Protein AF-A0A9D6QJJ2-F1 (afdb_monomer_lite)

Foldseek 3Di:
DPLVPPDLVVLVVVCVVPVCVVVPWDQDPRSAIPVNPDDDDDDDPDPPDDDDGPPDPDDDDPDDDD

Secondary structure (DSSP, 8-state):
--TT---TTHHHHHHHHH-GGGGT-EE-TTS-EESSS---------TT------------------

Structure (mmCIF, N/CA/C/O backbone):
data_AF-A0A9D6QJJ2-F1
#
_entry.id   AF-A0A9D6QJJ2-F1
#
loop_
_atom_site.group_PDB
_atom_site.id
_atom_site.type_symbol
_atom_site.label_atom_id
_atom_site.label_alt_id
_atom_site.label_comp_id
_atom_site.label_asym_id
_atom_site.label_entity_id
_atom_site.label_seq_id
_atom_site.pdbx_PDB_ins_code
_atom_site.Cartn_x
_atom_site.Cartn_y
_atom_site.Cartn_z
_atom_site.occupancy
_atom_site.B_iso_or_equiv
_atom_site.auth_seq_id
_atom_site.auth_comp_id
_atom_site.auth_asym_id
_atom_site.auth_atom_id
_atom_site.pdbx_PDB_model_num
ATOM 1 N N . GLY A 1 1 ? -4.079 4.294 -8.775 1.00 52.19 1 GLY A N 1
ATOM 2 C CA . GLY A 1 1 ? -3.006 3.297 -8.949 1.00 52.19 1 GLY A CA 1
ATOM 3 C C . GLY A 1 1 ? -1.813 3.962 -9.593 1.00 52.19 1 GLY A C 1
ATOM 4 O O . GLY A 1 1 ? -2.002 4.782 -10.485 1.00 52.19 1 GLY A O 1
ATOM 5 N N . TYR A 1 2 ? -0.603 3.672 -9.120 1.00 45.31 2 TYR A N 1
ATOM 6 C CA . TYR A 1 2 ? 0.624 4.092 -9.805 1.00 45.31 2 TYR A CA 1
ATOM 7 C C . TYR A 1 2 ? 0.675 3.408 -11.188 1.00 45.31 2 TYR A C 1
ATOM 9 O O . TYR A 1 2 ? 0.172 2.291 -11.300 1.00 45.31 2 TYR A O 1
ATOM 17 N N . PRO A 1 3 ? 1.290 3.981 -12.237 1.00 46.50 3 PRO A N 1
ATOM 18 C CA . PRO A 1 3 ? 1.411 3.332 -13.554 1.00 46.50 3 PRO A CA 1
ATOM 19 C C . PRO A 1 3 ? 2.093 1.943 -13.558 1.00 46.50 3 PRO A C 1
ATOM 21 O O . PRO A 1 3 ? 2.072 1.255 -14.576 1.00 46.50 3 PRO A O 1
ATOM 24 N N . ALA A 1 4 ? 2.679 1.518 -12.432 1.00 49.09 4 ALA A N 1
ATOM 25 C CA . ALA A 1 4 ? 3.225 0.177 -12.208 1.00 49.09 4 ALA A CA 1
ATOM 26 C C . ALA A 1 4 ? 2.216 -0.823 -11.588 1.00 49.09 4 ALA A C 1
ATOM 28 O O . ALA A 1 4 ? 2.429 -2.028 -11.660 1.00 49.09 4 ALA A O 1
ATOM 29 N N . CYS A 1 5 ? 1.115 -0.343 -11.003 1.00 49.47 5 CYS A N 1
ATOM 30 C CA . CYS A 1 5 ? -0.007 -1.131 -10.473 1.00 49.47 5 CYS A CA 1
ATOM 31 C C . CYS A 1 5 ? -1.323 -0.449 -10.891 1.00 49.47 5 CYS A C 1
ATOM 33 O O . CYS A 1 5 ? -1.908 0.328 -10.123 1.00 49.47 5 CYS A O 1
ATOM 35 N N . PRO A 1 6 ? -1.762 -0.664 -12.146 1.00 58.69 6 PRO A N 1
ATOM 36 C CA . PRO A 1 6 ? -2.946 -0.008 -12.694 1.00 58.69 6 PRO A CA 1
ATOM 37 C C . PRO A 1 6 ? -4.258 -0.577 -12.136 1.00 58.69 6 PRO A C 1
ATOM 39 O O . PRO A 1 6 ? -5.292 0.077 -12.256 1.00 58.69 6 PRO A O 1
ATOM 42 N N . ARG A 1 7 ? -4.236 -1.773 -11.532 1.00 63.97 7 ARG A N 1
ATOM 43 C CA . ARG A 1 7 ? -5.421 -2.443 -10.989 1.00 63.97 7 ARG A CA 1
ATOM 44 C C . ARG A 1 7 ? -5.537 -2.193 -9.489 1.00 63.97 7 ARG A C 1
ATOM 46 O O . ARG A 1 7 ? -4.575 -2.378 -8.752 1.00 63.97 7 ARG A O 1
ATOM 53 N N . LEU A 1 8 ? -6.719 -1.777 -9.042 1.00 69.31 8 LEU A N 1
ATOM 54 C CA . LEU A 1 8 ? -6.999 -1.583 -7.617 1.00 69.31 8 LEU A CA 1
ATOM 55 C C . LEU A 1 8 ? -7.129 -2.925 -6.876 1.00 69.31 8 LEU A C 1
ATOM 57 O O . LEU A 1 8 ? -6.706 -3.010 -5.731 1.00 69.31 8 LEU A O 1
ATOM 61 N N . ASP A 1 9 ? -7.581 -3.988 -7.549 1.00 71.62 9 ASP A N 1
ATOM 62 C CA . ASP A 1 9 ? -7.699 -5.340 -6.975 1.00 71.62 9 ASP A CA 1
ATOM 63 C C . ASP A 1 9 ? -6.366 -5.901 -6.439 1.00 71.62 9 ASP A C 1
ATOM 65 O O . ASP A 1 9 ? -6.360 -6.708 -5.511 1.00 71.62 9 ASP A O 1
ATOM 69 N N . ASP A 1 10 ? -5.224 -5.449 -6.973 1.00 74.50 10 ASP A N 1
ATOM 70 C CA . ASP A 1 10 ? -3.890 -5.881 -6.526 1.00 74.50 10 ASP A CA 1
ATOM 71 C C . ASP A 1 10 ? -3.610 -5.460 -5.066 1.00 74.50 10 ASP A C 1
ATOM 73 O O . ASP A 1 10 ? -2.770 -6.057 -4.387 1.00 74.50 10 ASP A O 1
ATOM 77 N N . GLN A 1 11 ? -4.364 -4.484 -4.540 1.00 76.19 11 GLN A N 1
ATOM 78 C CA . GLN A 1 11 ? -4.342 -4.113 -3.123 1.00 76.19 11 GLN A CA 1
ATOM 79 C C . GLN A 1 11 ? -4.759 -5.277 -2.218 1.00 76.19 11 GLN A C 1
ATOM 81 O O . GLN A 1 11 ? -4.240 -5.387 -1.111 1.00 76.19 11 GLN A O 1
ATOM 86 N N . ALA A 1 12 ? -5.626 -6.189 -2.672 1.00 79.50 12 ALA A N 1
ATOM 87 C CA . ALA A 1 12 ? -6.050 -7.336 -1.867 1.00 79.50 12 ALA A CA 1
ATOM 88 C C . ALA A 1 12 ? -4.883 -8.289 -1.553 1.00 79.50 12 ALA A C 1
ATOM 90 O O . ALA A 1 12 ? -4.793 -8.828 -0.449 1.00 79.50 12 ALA A O 1
ATOM 91 N N . LEU A 1 13 ? -3.948 -8.453 -2.498 1.00 82.75 13 LEU A N 1
ATOM 92 C CA . LEU A 1 13 ? -2.735 -9.244 -2.283 1.00 82.75 13 LEU A CA 1
ATOM 93 C C . LEU A 1 13 ? -1.836 -8.589 -1.227 1.00 82.75 13 LEU A C 1
ATOM 95 O O . LEU A 1 13 ? -1.332 -9.267 -0.333 1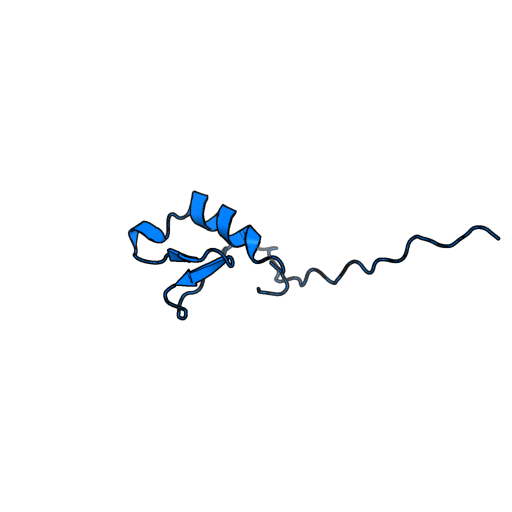.00 82.75 13 LEU A O 1
ATOM 99 N N . LEU A 1 14 ? -1.666 -7.266 -1.308 1.00 81.69 14 LEU A N 1
ATOM 100 C CA . LEU A 1 14 ? -0.918 -6.498 -0.312 1.00 81.69 14 LEU A CA 1
ATOM 101 C C . LEU A 1 14 ? -1.570 -6.580 1.069 1.00 81.69 14 LEU A C 1
ATOM 103 O O . LEU A 1 14 ? -0.859 -6.756 2.055 1.00 81.69 14 LEU A O 1
ATOM 107 N N . TRP A 1 15 ? -2.901 -6.533 1.141 1.00 83.88 15 TRP A N 1
ATOM 108 C CA . TRP A 1 15 ? -3.649 -6.685 2.389 1.00 83.88 15 TRP A CA 1
ATOM 109 C C . TRP A 1 15 ? -3.403 -8.040 3.051 1.00 83.88 15 TRP A C 1
ATOM 111 O O . TRP A 1 15 ? -3.106 -8.093 4.2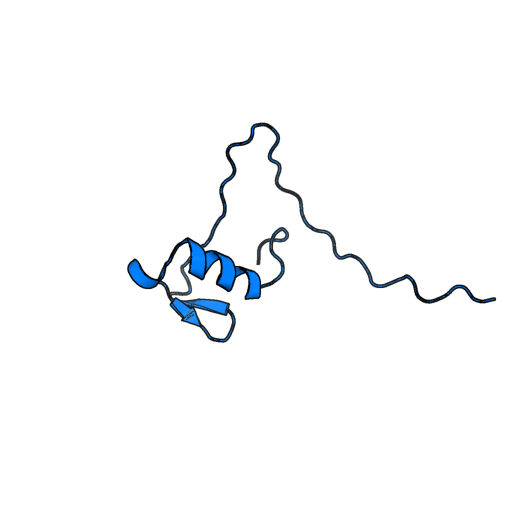42 1.00 83.88 15 TRP A O 1
ATOM 121 N N . GLY A 1 16 ? -3.443 -9.128 2.276 1.00 83.88 16 GLY A N 1
ATOM 122 C CA . GLY A 1 16 ? -3.165 -10.470 2.792 1.00 83.88 16 GLY A CA 1
ATOM 123 C C . GLY A 1 16 ? -1.738 -10.646 3.324 1.00 83.88 16 GLY A C 1
ATOM 124 O O . GLY A 1 16 ? -1.521 -11.426 4.250 1.00 83.88 16 GLY A O 1
ATOM 125 N N . LEU A 1 17 ? -0.768 -9.919 2.761 1.00 85.19 17 LEU A N 1
ATOM 126 C CA . LEU A 1 17 ? 0.638 -9.994 3.166 1.00 85.19 17 LEU A CA 1
ATOM 127 C C . LEU A 1 17 ? 0.978 -9.074 4.345 1.00 85.19 17 LEU A C 1
ATOM 129 O O . LEU A 1 17 ? 1.717 -9.483 5.237 1.00 85.19 17 LEU A O 1
ATOM 133 N N . LEU A 1 18 ? 0.482 -7.836 4.327 1.00 85.88 18 LEU A N 1
ATOM 134 C CA . LEU A 1 18 ? 0.890 -6.776 5.255 1.00 85.88 18 LEU A CA 1
ATOM 135 C C . LEU A 1 18 ? -0.033 -6.625 6.467 1.00 85.88 18 LEU A C 1
ATOM 137 O O . LEU A 1 18 ? 0.392 -6.026 7.448 1.00 85.88 18 LEU A O 1
ATOM 141 N N . LYS A 1 19 ? -1.270 -7.131 6.389 1.00 86.69 19 LYS A N 1
ATOM 142 C CA . LYS A 1 19 ? -2.324 -6.966 7.406 1.00 86.69 19 LYS A CA 1
ATOM 143 C C . LYS A 1 19 ? -2.473 -5.528 7.939 1.00 86.69 19 LYS A C 1
ATOM 145 O O . LYS A 1 19 ? -2.307 -5.278 9.134 1.00 86.69 19 LYS A O 1
ATOM 150 N N . PRO A 1 20 ? -2.776 -4.546 7.068 1.00 85.50 20 PRO A N 1
ATOM 151 C CA . PRO A 1 20 ? -2.905 -3.142 7.472 1.00 85.50 20 PRO A CA 1
ATOM 152 C C . PRO A 1 20 ? -4.049 -2.885 8.467 1.00 85.50 20 PRO A C 1
ATOM 154 O O . PRO A 1 20 ? -4.070 -1.852 9.136 1.00 85.50 20 PRO A O 1
ATOM 157 N N . ASP A 1 21 ? -4.986 -3.824 8.599 1.00 87.25 21 ASP A N 1
ATOM 158 C CA . ASP A 1 21 ? -6.069 -3.772 9.576 1.00 87.25 21 ASP A CA 1
ATOM 159 C C . ASP A 1 21 ? -5.550 -3.726 11.022 1.00 87.25 21 ASP A C 1
ATOM 161 O O . ASP A 1 21 ? -6.158 -3.060 11.861 1.00 87.25 21 ASP A O 1
ATOM 165 N N . GLU A 1 22 ? -4.382 -4.321 11.296 1.00 89.69 22 GLU A N 1
ATOM 166 C CA . GLU A 1 22 ? -3.730 -4.289 12.614 1.00 89.69 22 GLU A CA 1
ATOM 167 C C . GLU A 1 22 ? -3.314 -2.868 13.036 1.00 89.69 22 GLU A C 1
ATOM 169 O O . GLU A 1 22 ? -3.194 -2.580 14.228 1.00 89.69 22 GLU A O 1
ATOM 174 N N . ILE A 1 23 ? -3.133 -1.962 12.069 1.00 88.75 23 ILE A N 1
ATOM 175 C CA . ILE A 1 23 ? -2.819 -0.544 12.298 1.00 88.75 23 ILE A CA 1
ATOM 176 C C . ILE A 1 23 ? -4.013 0.381 12.009 1.00 88.75 23 ILE A C 1
ATOM 178 O O . ILE A 1 23 ? -3.854 1.601 11.977 1.00 88.75 23 ILE A O 1
ATOM 182 N N . GLY A 1 24 ? -5.210 -0.185 11.820 1.00 86.50 24 GLY A N 1
ATOM 183 C CA . GLY A 1 24 ? -6.454 0.561 11.627 1.00 86.50 24 GLY A CA 1
ATOM 184 C C . GLY A 1 24 ? -6.726 1.021 10.194 1.00 86.50 24 GLY A C 1
ATOM 185 O O . GLY A 1 24 ? -7.624 1.838 10.003 1.00 86.50 24 GLY A O 1
ATOM 186 N N . VAL A 1 25 ? -5.995 0.511 9.196 1.00 90.19 25 VAL A N 1
ATOM 187 C CA . VAL A 1 25 ? -6.244 0.814 7.778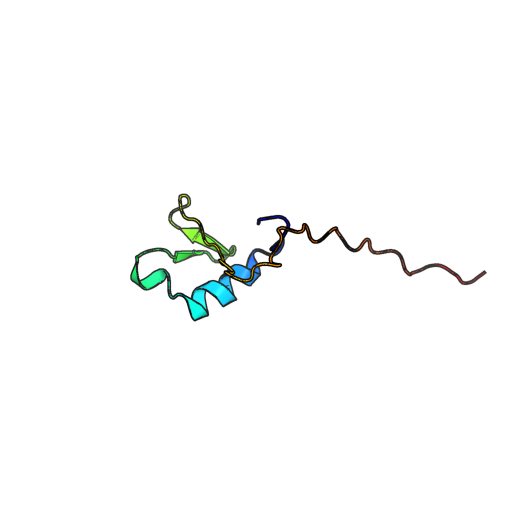 1.00 90.19 25 VAL A CA 1
ATOM 188 C C . VAL A 1 25 ? -7.075 -0.306 7.155 1.00 90.19 25 VAL A C 1
ATOM 190 O O . VAL A 1 25 ? -6.695 -1.475 7.184 1.00 90.19 25 VAL A O 1
ATOM 193 N N . GLN A 1 26 ? -8.213 0.051 6.572 1.00 87.88 26 GLN A N 1
ATOM 194 C CA . GLN A 1 26 ? -9.177 -0.882 5.994 1.00 87.88 26 GLN A CA 1
ATOM 195 C C . GLN A 1 26 ? -9.226 -0.763 4.471 1.00 87.88 26 GLN A C 1
ATOM 197 O O . GLN A 1 26 ? -8.901 0.279 3.901 1.00 87.88 26 GLN A O 1
ATOM 202 N N . LEU A 1 27 ? -9.642 -1.846 3.813 1.00 86.25 27 LEU A N 1
ATOM 203 C CA . LEU A 1 27 ? -9.906 -1.867 2.380 1.00 86.25 27 LEU A CA 1
ATOM 204 C C . LEU A 1 27 ? -11.418 -1.911 2.168 1.00 86.25 27 LEU A C 1
ATOM 206 O O . LEU A 1 27 ? -12.093 -2.818 2.649 1.00 86.25 27 LEU A O 1
ATOM 210 N N . THR A 1 28 ? -11.947 -0.916 1.469 1.00 85.38 28 THR A N 1
ATOM 211 C CA . THR A 1 28 ? -13.367 -0.863 1.097 1.00 85.38 28 THR A CA 1
ATOM 212 C C . THR A 1 28 ? -13.691 -1.876 -0.007 1.00 85.38 28 THR A C 1
ATOM 214 O O . THR A 1 28 ? -12.792 -2.351 -0.703 1.00 85.38 28 THR A O 1
ATOM 217 N N . ASP A 1 29 ? -14.980 -2.135 -0.252 1.00 82.00 29 ASP A N 1
ATOM 218 C CA . ASP A 1 29 ? -15.444 -3.014 -1.344 1.00 82.00 29 ASP A CA 1
ATOM 219 C C . ASP A 1 29 ? -14.972 -2.558 -2.740 1.00 82.00 29 ASP A C 1
ATOM 221 O O . ASP A 1 29 ? -14.906 -3.351 -3.676 1.00 82.00 29 ASP A O 1
ATOM 225 N N . GLY A 1 30 ? -14.625 -1.274 -2.888 1.00 81.56 30 GLY A N 1
ATOM 226 C CA . GLY A 1 30 ? -14.046 -0.697 -4.104 1.00 81.56 30 GLY A CA 1
ATOM 227 C C . GLY A 1 30 ? -12.517 -0.762 -4.177 1.00 81.56 30 GLY A C 1
ATOM 228 O O . GLY A 1 30 ? -11.931 -0.079 -5.016 1.00 81.56 30 GLY A O 1
ATOM 229 N N . PHE A 1 31 ? -11.860 -1.513 -3.285 1.00 79.62 31 PHE A N 1
ATOM 230 C CA . PHE A 1 31 ? -10.399 -1.603 -3.158 1.00 79.62 31 PHE A CA 1
ATOM 231 C C . PHE A 1 31 ? -9.700 -0.257 -2.880 1.00 79.62 31 PHE A C 1
ATOM 233 O O . PHE A 1 31 ? -8.524 -0.065 -3.200 1.00 79.62 31 PHE A O 1
ATOM 240 N N . MET A 1 32 ? -10.420 0.689 -2.270 1.00 82.75 32 MET A N 1
ATOM 241 C CA . MET A 1 32 ? -9.858 1.946 -1.767 1.00 82.75 32 MET A CA 1
ATOM 242 C C . MET A 1 32 ? -9.491 1.807 -0.293 1.00 82.75 32 MET A C 1
ATOM 244 O O . MET A 1 32 ? -10.188 1.106 0.443 1.00 82.75 32 MET A O 1
ATOM 248 N N . MET A 1 33 ? -8.425 2.487 0.125 1.00 86.31 33 MET A N 1
ATOM 249 C CA . MET A 1 33 ? -7.981 2.495 1.519 1.00 86.31 33 MET A CA 1
ATOM 250 C C . MET A 1 33 ? -8.801 3.493 2.339 1.00 86.31 33 MET A C 1
ATOM 252 O O . MET A 1 33 ? -9.046 4.608 1.880 1.00 86.31 33 MET A O 1
ATOM 256 N N . ASP A 1 34 ? -9.176 3.096 3.551 1.00 85.75 34 ASP A N 1
ATOM 257 C CA . ASP A 1 34 ? -9.792 3.946 4.567 1.00 85.75 34 ASP A CA 1
ATOM 258 C C . ASP A 1 34 ? -8.917 3.917 5.832 1.00 85.75 34 ASP A C 1
ATOM 260 O O . ASP A 1 34 ? -8.675 2.828 6.3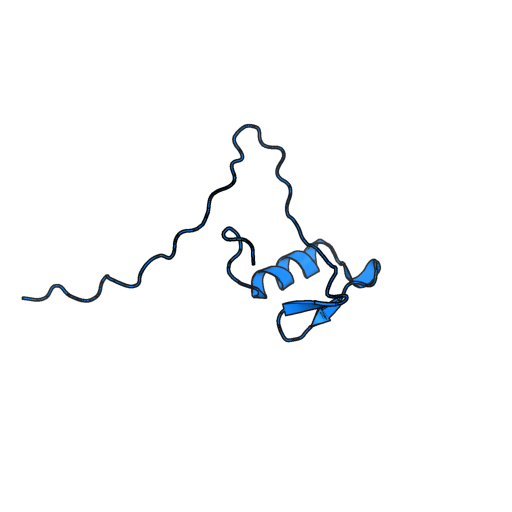62 1.00 85.75 34 ASP A O 1
ATOM 264 N N . PRO A 1 35 ? -8.386 5.058 6.309 1.00 85.69 35 PRO A N 1
ATOM 265 C CA . PRO A 1 35 ? -8.609 6.430 5.833 1.00 85.69 35 PRO A CA 1
ATOM 266 C C . PRO A 1 35 ? -8.066 6.709 4.425 1.00 85.69 35 PRO A C 1
ATOM 268 O O . PRO A 1 35 ? -7.034 6.162 4.039 1.00 85.69 35 PRO A O 1
ATOM 271 N N . GLU A 1 36 ? -8.695 7.637 3.695 1.00 82.44 36 GLU A N 1
ATOM 272 C CA . GLU A 1 36 ? -8.274 8.034 2.335 1.00 82.44 36 GLU A CA 1
ATOM 273 C C . GLU A 1 36 ? -6.826 8.561 2.287 1.00 82.44 36 GLU A C 1
ATOM 275 O O . GLU A 1 36 ? -6.116 8.392 1.298 1.00 82.44 36 GLU A O 1
ATOM 280 N N . ALA A 1 37 ? -6.343 9.135 3.393 1.00 83.94 37 ALA A N 1
ATOM 281 C CA . ALA A 1 37 ? -4.961 9.579 3.568 1.00 83.94 37 ALA A CA 1
ATOM 282 C C . ALA A 1 37 ? -3.977 8.418 3.851 1.00 83.94 37 ALA A C 1
ATOM 284 O O . ALA A 1 37 ? -3.072 8.558 4.674 1.00 83.94 37 ALA A O 1
ATOM 285 N N . SER A 1 38 ? -4.146 7.277 3.181 1.00 82.75 38 SER A N 1
ATOM 286 C CA . SER A 1 38 ? -3.294 6.089 3.318 1.00 82.75 38 SER A CA 1
ATOM 287 C C . SER A 1 38 ? -2.520 5.811 2.031 1.00 82.75 38 SER A C 1
ATOM 289 O O . SER A 1 38 ? -3.026 5.993 0.924 1.00 82.75 38 SER A O 1
ATOM 291 N N . VAL A 1 39 ? -1.276 5.345 2.168 1.00 82.38 39 VAL A N 1
ATOM 292 C CA . VAL A 1 39 ? -0.407 4.992 1.036 1.00 82.38 39 VAL A CA 1
ATOM 293 C C . VAL A 1 39 ? 0.163 3.593 1.251 1.00 82.38 39 VAL A C 1
ATOM 295 O O . VAL A 1 39 ? 0.805 3.335 2.266 1.00 82.38 39 VAL A O 1
ATOM 298 N N . SER A 1 40 ? -0.021 2.707 0.271 1.00 78.12 40 SER A N 1
ATOM 299 C CA . SER A 1 40 ? 0.644 1.404 0.194 1.00 78.12 40 SER A CA 1
ATOM 300 C C . SER A 1 40 ? 1.768 1.459 -0.845 1.00 78.12 40 SER A C 1
ATOM 302 O O . SER A 1 40 ? 1.626 2.074 -1.906 1.00 78.12 40 SER A O 1
ATOM 304 N N . ALA A 1 41 ? 2.914 0.851 -0.533 1.00 77.00 41 ALA A N 1
ATOM 305 C CA . ALA A 1 41 ? 4.072 0.821 -1.422 1.00 77.00 41 ALA A CA 1
ATOM 306 C C . ALA A 1 41 ? 4.863 -0.481 -1.256 1.00 77.00 41 ALA A C 1
ATOM 308 O O . ALA A 1 41 ? 4.979 -1.015 -0.154 1.00 77.00 41 ALA A O 1
ATOM 309 N N . ILE A 1 42 ? 5.448 -0.960 -2.354 1.00 73.31 42 ILE A N 1
ATOM 310 C CA . ILE A 1 42 ? 6.413 -2.063 -2.358 1.00 73.31 42 ILE A CA 1
ATOM 311 C C . ILE A 1 42 ? 7.797 -1.461 -2.597 1.00 73.31 42 ILE A C 1
ATOM 313 O O . ILE A 1 42 ? 7.993 -0.723 -3.564 1.00 73.31 42 ILE A O 1
ATOM 317 N N . VAL A 1 43 ? 8.758 -1.768 -1.725 1.00 74.56 43 VAL A N 1
ATOM 318 C CA . VAL A 1 43 ? 10.132 -1.252 -1.811 1.00 74.56 43 VAL A CA 1
ATOM 319 C C . VAL A 1 43 ? 11.083 -2.392 -2.165 1.00 74.56 43 VAL A C 1
ATOM 321 O O . VAL A 1 43 ? 11.150 -3.394 -1.458 1.00 74.56 43 VAL A O 1
ATOM 324 N N . PHE A 1 44 ? 11.848 -2.227 -3.246 1.00 76.62 44 PHE A N 1
ATOM 325 C CA . PHE A 1 44 ? 12.869 -3.180 -3.684 1.00 76.62 44 PHE A CA 1
ATOM 326 C C . PHE A 1 44 ? 14.267 -2.574 -3.510 1.00 76.62 44 PHE A C 1
ATOM 328 O O . PHE A 1 44 ? 14.526 -1.474 -3.986 1.00 76.62 44 PHE A O 1
ATOM 335 N N . HIS A 1 45 ? 15.184 -3.302 -2.869 1.00 75.38 45 HIS A N 1
ATOM 336 C CA . HIS A 1 45 ? 16.568 -2.855 -2.622 1.00 75.38 45 HIS A CA 1
ATOM 337 C C . HIS A 1 45 ? 17.558 -3.258 -3.737 1.00 75.38 45 HIS A C 1
ATOM 339 O O . HIS A 1 45 ? 18.762 -3.036 -3.633 1.00 75.38 45 HIS A O 1
ATOM 345 N N . HIS A 1 46 ? 17.089 -3.895 -4.810 1.00 81.50 46 HIS A N 1
ATOM 346 C CA . HIS A 1 46 ? 17.983 -4.399 -5.850 1.00 81.50 46 HIS A CA 1
ATOM 347 C C . HIS A 1 46 ? 18.654 -3.235 -6.611 1.00 81.50 46 HIS A C 1
ATOM 349 O O . HIS A 1 46 ? 17.943 -2.349 -7.080 1.00 81.50 46 HIS A O 1
ATOM 355 N N . PRO A 1 47 ? 19.988 -3.233 -6.816 1.00 79.44 47 PRO A N 1
ATOM 356 C CA . PRO A 1 47 ? 20.708 -2.104 -7.424 1.00 79.44 47 PRO A CA 1
ATOM 357 C C . PRO A 1 47 ? 20.328 -1.835 -8.889 1.00 79.44 47 PRO A C 1
ATOM 359 O O . PRO A 1 47 ? 20.63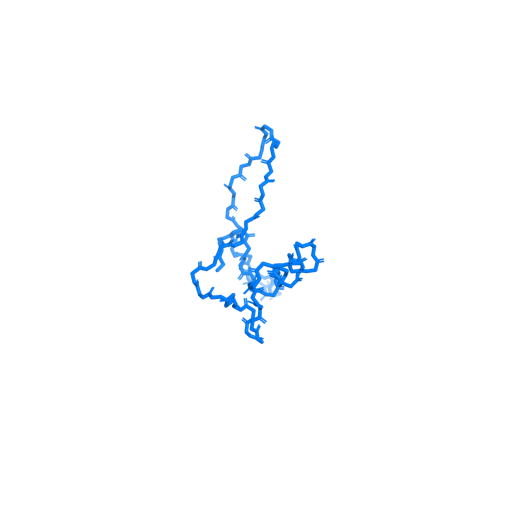2 -0.774 -9.421 1.00 79.44 47 PRO A O 1
ATOM 362 N N . GLN A 1 48 ? 19.666 -2.791 -9.545 1.00 77.12 48 GLN A N 1
ATOM 363 C CA . GLN A 1 48 ? 19.132 -2.639 -10.904 1.00 77.12 48 GLN A CA 1
ATOM 364 C C . GLN A 1 48 ? 17.618 -2.365 -10.935 1.00 77.12 48 GLN A C 1
ATOM 366 O O . GLN A 1 48 ? 17.025 -2.364 -12.010 1.00 77.12 48 GLN A O 1
ATOM 371 N N . ALA A 1 49 ? 16.964 -2.194 -9.781 1.00 73.44 49 ALA A N 1
ATOM 372 C CA . ALA A 1 49 ? 15.544 -1.865 -9.744 1.00 73.44 49 ALA A CA 1
ATOM 373 C C . ALA A 1 49 ? 15.328 -0.457 -10.317 1.00 73.44 49 ALA A C 1
ATOM 375 O O . ALA A 1 49 ? 15.967 0.503 -9.893 1.00 73.44 49 ALA A O 1
ATOM 376 N N . THR A 1 50 ? 14.414 -0.339 -11.278 1.00 70.12 50 THR A N 1
ATOM 377 C CA . THR A 1 50 ? 14.021 0.941 -11.872 1.00 70.12 50 THR A CA 1
ATOM 378 C C . THR A 1 50 ? 12.506 1.067 -11.887 1.00 70.12 50 THR A C 1
ATOM 380 O O . THR A 1 50 ? 11.790 0.068 -11.991 1.00 70.12 50 THR A O 1
ATOM 383 N N . TYR A 1 51 ? 12.014 2.298 -11.786 1.00 64.62 51 TYR A N 1
ATOM 384 C CA . TYR A 1 51 ? 10.602 2.596 -11.974 1.00 64.62 51 TYR A CA 1
ATOM 385 C C . TYR A 1 51 ? 10.280 2.544 -13.469 1.00 64.62 51 TYR A C 1
ATOM 387 O O . TYR A 1 51 ? 10.801 3.342 -14.246 1.00 64.62 51 TYR A O 1
ATOM 395 N N . PHE A 1 52 ? 9.409 1.622 -13.878 1.00 65.62 52 PHE A N 1
ATOM 396 C CA . PHE A 1 52 ? 8.901 1.562 -15.246 1.00 65.62 52 PHE A CA 1
ATOM 397 C C . PHE A 1 52 ? 7.372 1.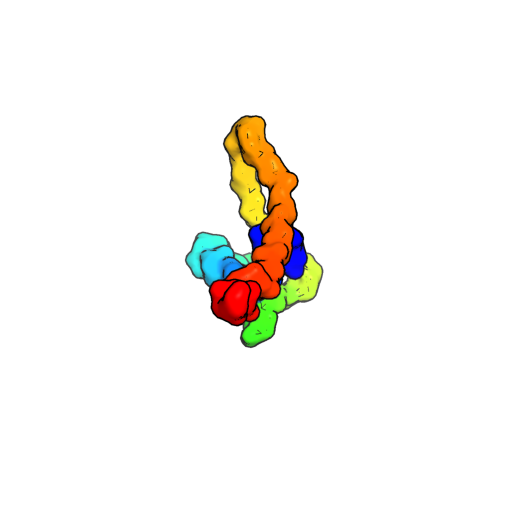575 -15.249 1.00 65.62 52 PHE A C 1
ATOM 399 O O . PHE A 1 52 ? 6.720 0.948 -14.414 1.00 65.62 52 PHE A O 1
ATOM 406 N N . SER A 1 53 ? 6.797 2.317 -16.191 1.00 56.28 53 SER A N 1
ATOM 407 C CA . SER A 1 53 ? 5.354 2.332 -16.423 1.00 56.28 53 SER A CA 1
ATOM 408 C C . SER A 1 53 ? 4.976 1.138 -17.291 1.00 56.28 53 SER A C 1
ATOM 410 O O . SER A 1 53 ? 5.568 0.934 -18.353 1.00 56.28 53 SER A O 1
ATOM 412 N N . VAL A 1 54 ? 3.970 0.367 -16.879 1.00 60.91 54 VAL A N 1
ATOM 413 C CA . VAL A 1 54 ? 3.408 -0.695 -17.718 1.00 60.91 54 VAL A CA 1
ATOM 414 C C . VAL A 1 54 ? 2.508 -0.010 -18.744 1.00 60.91 54 VAL A C 1
ATOM 416 O O . VAL A 1 54 ? 1.344 0.286 -18.484 1.00 60.91 54 VAL A O 1
ATOM 419 N N . GLY A 1 55 ? 3.082 0.343 -19.896 1.00 53.03 55 GLY A N 1
ATOM 420 C CA . GLY A 1 55 ? 2.331 0.909 -21.013 1.00 53.03 55 GLY A CA 1
ATOM 421 C C . GLY A 1 55 ? 1.176 -0.015 -21.404 1.00 53.03 55 GLY A C 1
ATOM 422 O O . GLY A 1 55 ? 1.334 -1.235 -21.448 1.00 53.03 55 GLY A O 1
ATOM 423 N N . HIS A 1 56 ? 0.009 0.577 -21.661 1.00 44.06 56 HIS A N 1
ATOM 424 C CA . HIS A 1 56 ? -1.190 -0.107 -22.137 1.00 44.06 56 HIS A CA 1
ATOM 425 C C . HIS A 1 56 ? -0.830 -1.024 -23.318 1.00 44.06 56 HIS A C 1
ATOM 427 O O . HIS A 1 56 ? -0.444 -0.537 -24.382 1.00 44.06 56 HIS A O 1
ATOM 433 N N . ARG A 1 57 ? -0.938 -2.350 -23.148 1.00 49.22 57 ARG A N 1
ATOM 434 C CA . ARG A 1 57 ? -0.997 -3.263 -24.297 1.00 49.22 57 ARG A CA 1
ATOM 435 C C . ARG A 1 57 ? -2.295 -2.937 -25.024 1.00 49.22 57 ARG A C 1
ATOM 437 O O . ARG A 1 57 ? -3.359 -3.380 -24.603 1.00 49.22 57 ARG A O 1
ATOM 444 N N . GLY A 1 58 ? -2.199 -2.101 -26.055 1.00 39.59 58 GLY A N 1
ATOM 445 C CA . GLY A 1 58 ? -3.302 -1.840 -26.963 1.00 39.59 58 GLY A CA 1
ATOM 446 C C . GLY A 1 58 ? -3.812 -3.165 -27.514 1.00 39.59 58 GLY A C 1
ATOM 447 O O . GLY A 1 58 ? -3.040 -3.960 -28.049 1.00 39.59 58 GLY A O 1
ATOM 448 N N . ALA A 1 59 ? -5.107 -3.404 -27.339 1.00 48.03 59 ALA A N 1
ATOM 449 C CA . ALA A 1 59 ? -5.835 -4.389 -28.114 1.00 48.03 59 ALA A CA 1
ATOM 450 C C . ALA A 1 59 ? -5.649 -4.056 -29.602 1.00 48.03 59 ALA A C 1
ATOM 452 O O . ALA A 1 59 ? -5.985 -2.956 -30.039 1.00 48.03 59 ALA A O 1
ATOM 453 N N . GLY A 1 60 ? -5.066 -4.976 -30.364 1.00 47.06 60 GLY A N 1
ATOM 454 C CA . GLY A 1 60 ? -4.789 -4.754 -31.777 1.00 47.06 60 GLY A CA 1
ATOM 455 C C . GLY A 1 60 ? -4.102 -5.942 -32.430 1.00 47.06 60 GLY A C 1
ATOM 456 O O . GLY A 1 60 ? -3.043 -5.762 -33.013 1.00 47.06 60 GLY A O 1
ATOM 457 N N . ASP A 1 61 ? -4.690 -7.136 -32.311 1.00 47.72 61 ASP A N 1
ATOM 458 C CA . ASP A 1 61 ? -4.256 -8.326 -33.064 1.00 47.72 61 ASP A CA 1
ATOM 459 C C . ASP A 1 61 ? -5.436 -9.072 -33.730 1.00 47.72 61 ASP A C 1
ATOM 461 O O . ASP A 1 61 ? -5.389 -10.272 -33.978 1.00 47.72 61 ASP A O 1
ATOM 465 N N . GLU A 1 62 ? -6.507 -8.348 -34.080 1.00 49.41 62 GLU A N 1
ATOM 466 C CA . GLU A 1 62 ? -7.632 -8.868 -34.875 1.00 49.41 62 GLU A CA 1
ATOM 467 C C . GLU A 1 62 ? -7.876 -7.994 -36.114 1.00 49.41 62 GLU A C 1
ATOM 469 O O . GLU A 1 62 ? -8.822 -7.213 -36.163 1.00 49.41 62 GLU A O 1
ATOM 474 N N . ASN A 1 63 ? -6.996 -8.088 -37.117 1.00 51.06 63 ASN A N 1
ATOM 475 C CA . ASN A 1 63 ? -7.410 -8.117 -38.530 1.00 51.06 63 ASN A CA 1
ATOM 476 C C . ASN A 1 63 ? -6.210 -8.289 -39.472 1.00 51.06 63 ASN A C 1
ATOM 478 O O . ASN A 1 63 ? -5.564 -7.319 -39.872 1.00 51.06 63 ASN A O 1
ATOM 482 N N . ARG A 1 64 ? -5.959 -9.528 -39.910 1.00 42.62 64 ARG A N 1
ATOM 483 C CA . ARG A 1 64 ? -5.338 -9.775 -41.219 1.00 42.62 64 ARG A CA 1
ATOM 484 C C . ARG A 1 64 ? -5.803 -11.105 -41.808 1.00 42.62 64 ARG A C 1
ATOM 486 O O . ARG A 1 64 ? -5.090 -12.102 -41.791 1.00 42.62 64 ARG A O 1
ATOM 493 N N . GLN A 1 65 ? -7.012 -11.085 -42.355 1.00 42.91 65 GLN A N 1
ATOM 494 C CA . GLN A 1 65 ? -7.417 -11.947 -43.462 1.00 42.91 65 GLN A CA 1
ATOM 495 C C . GLN A 1 65 ? -7.854 -11.037 -44.611 1.00 42.91 65 GLN A C 1
ATOM 497 O O . GLN A 1 65 ? -8.674 -10.140 -44.416 1.00 42.91 65 GLN A O 1
ATOM 502 N N . GLY A 1 66 ? -7.226 -11.240 -45.770 1.00 37.53 66 GLY A N 1
ATOM 503 C CA . GLY A 1 66 ? -7.332 -10.429 -46.982 1.00 37.53 66 GLY A CA 1
ATOM 504 C C . GLY A 1 66 ? -6.082 -10.601 -47.823 1.00 37.53 66 GLY A C 1
ATOM 505 O O . GLY A 1 66 ? -5.119 -9.844 -47.569 1.00 37.53 66 GLY A O 1
#

pLDDT: mean 70.68, std 15.94, range [37.53, 90.19]

Radius of gyration: 16.91 Å; chains: 1; bounding box: 36×22×60 Å

Sequence (66 aa):
GYPACPRLDDQALLWGLLKPDEIGVQLTDGFMMDPEASVSAIVFHHPQATYFSVGHRGAGDENRQG